Protein AF-A0A9P8G2K9-F1 (afdb_monomer)

Structure (mmCIF, N/CA/C/O backbone):
data_AF-A0A9P8G2K9-F1
#
_entry.id   AF-A0A9P8G2K9-F1
#
loop_
_atom_site.group_PDB
_atom_site.id
_atom_site.type_symbol
_atom_site.label_atom_id
_atom_site.label_alt_id
_atom_site.label_comp_id
_atom_site.label_asym_id
_atom_site.label_entity_id
_atom_site.label_seq_id
_atom_site.pdbx_PDB_ins_code
_atom_site.Cartn_x
_atom_site.Cartn_y
_atom_site.Cartn_z
_atom_site.occupancy
_atom_site.B_iso_or_equiv
_atom_site.auth_seq_id
_atom_site.auth_comp_id
_atom_site.auth_asym_id
_atom_site.auth_atom_id
_atom_site.pdbx_PDB_model_num
ATOM 1 N N . THR A 1 1 ? -5.052 31.166 -7.666 1.00 54.00 1 THR A N 1
ATOM 2 C CA . THR A 1 1 ? -4.566 29.879 -8.198 1.00 54.00 1 THR A CA 1
ATOM 3 C C . THR A 1 1 ? -5.318 29.609 -9.480 1.00 54.00 1 THR A C 1
ATOM 5 O O . THR A 1 1 ? -6.536 29.674 -9.463 1.00 54.00 1 THR A O 1
ATOM 8 N N . ASP A 1 2 ? -4.607 29.380 -10.581 1.00 73.50 2 ASP A N 1
ATOM 9 C CA . ASP A 1 2 ? -5.166 29.257 -11.944 1.00 73.50 2 ASP A CA 1
ATOM 10 C C . ASP A 1 2 ? -5.791 27.875 -12.238 1.00 73.50 2 ASP A C 1
ATOM 12 O O . ASP A 1 2 ? -6.049 27.515 -13.383 1.00 73.50 2 ASP A O 1
ATOM 16 N N . TYR A 1 3 ? -6.011 27.064 -11.198 1.00 76.06 3 TYR A N 1
ATOM 17 C CA . TYR A 1 3 ? -6.558 25.719 -11.336 1.00 76.06 3 TYR A CA 1
ATOM 18 C C . TYR A 1 3 ? -8.092 25.754 -11.216 1.00 76.06 3 TYR A C 1
ATOM 20 O O . TYR A 1 3 ? -8.601 26.351 -10.260 1.00 76.06 3 TYR A O 1
ATOM 28 N N . PRO A 1 4 ? -8.851 25.144 -12.146 1.00 89.31 4 PRO A N 1
ATOM 29 C CA . PRO A 1 4 ? -10.307 25.241 -12.150 1.00 89.31 4 PRO A CA 1
ATOM 30 C C . PRO A 1 4 ? -10.936 24.668 -10.877 1.00 89.31 4 PRO A C 1
ATOM 32 O O . PRO A 1 4 ? -10.780 23.488 -10.567 1.00 89.31 4 PRO A O 1
ATOM 35 N N . LYS A 1 5 ? -11.721 25.490 -10.173 1.00 84.88 5 LYS A N 1
ATOM 36 C CA . LYS A 1 5 ? -12.394 25.088 -8.928 1.00 84.88 5 LYS A CA 1
ATOM 37 C C . LYS A 1 5 ? -13.322 23.882 -9.110 1.00 84.88 5 LYS A C 1
ATOM 39 O O . LYS A 1 5 ? -13.353 23.008 -8.259 1.00 84.88 5 LYS A O 1
ATOM 44 N N . SER A 1 6 ? -13.995 23.783 -10.254 1.00 86.00 6 SER A N 1
ATOM 45 C CA . SER A 1 6 ? -14.845 22.634 -10.584 1.00 86.00 6 SER A CA 1
ATOM 46 C C . SER A 1 6 ? -14.081 21.306 -10.648 1.00 86.00 6 SER A C 1
ATOM 48 O O . SER A 1 6 ? -14.658 20.262 -10.353 1.00 86.00 6 SER A O 1
ATOM 50 N N . LEU A 1 7 ? -12.794 21.328 -11.015 1.00 81.94 7 LEU A N 1
ATOM 51 C CA . LEU A 1 7 ? -11.947 20.135 -11.008 1.00 81.94 7 LEU A CA 1
ATOM 52 C C . LEU A 1 7 ? -11.499 19.780 -9.588 1.00 81.94 7 LEU A C 1
ATOM 54 O O . LEU A 1 7 ? -11.482 18.597 -9.254 1.00 81.94 7 LEU A O 1
ATOM 58 N N . CYS A 1 8 ? -11.209 20.772 -8.740 1.00 79.62 8 CYS A N 1
ATOM 59 C CA . CYS A 1 8 ? -10.999 20.542 -7.306 1.00 79.62 8 CYS A CA 1
ATOM 60 C C . CYS A 1 8 ? -12.231 19.877 -6.679 1.00 79.62 8 CYS A C 1
ATOM 62 O O . CYS A 1 8 ? -12.117 18.790 -6.127 1.00 79.62 8 CYS A O 1
ATOM 64 N N . ASP A 1 9 ? -13.417 20.460 -6.873 1.00 83.00 9 ASP A N 1
ATOM 65 C CA . ASP A 1 9 ? -14.667 19.958 -6.291 1.00 83.00 9 ASP A CA 1
ATOM 66 C C . ASP A 1 9 ? -14.991 18.522 -6.759 1.00 83.00 9 ASP A C 1
ATOM 68 O O . ASP A 1 9 ? -15.510 17.700 -6.002 1.00 83.00 9 ASP A O 1
ATOM 72 N N . ALA A 1 10 ? -14.678 18.193 -8.019 1.00 81.50 10 ALA A N 1
ATOM 73 C CA . ALA A 1 10 ? -14.832 16.839 -8.545 1.00 81.50 10 ALA A CA 1
ATOM 74 C C . ALA A 1 10 ? -13.819 15.857 -7.935 1.00 81.50 10 ALA A C 1
ATOM 76 O O . ALA A 1 10 ? -14.181 14.720 -7.633 1.00 81.50 10 ALA A O 1
ATOM 77 N N . THR A 1 11 ? -12.574 16.295 -7.737 1.00 78.31 11 THR A N 1
ATOM 78 C CA . THR A 1 11 ? -11.518 15.491 -7.107 1.00 78.31 11 THR A CA 1
ATOM 79 C C . THR A 1 11 ? -11.893 15.193 -5.658 1.00 78.31 11 THR A C 1
ATOM 81 O O . THR A 1 11 ? -11.952 14.032 -5.276 1.00 78.31 11 THR A O 1
ATOM 84 N N . ASP A 1 12 ? -12.305 16.199 -4.889 1.00 75.00 12 ASP A N 1
ATOM 85 C CA . ASP A 1 12 ? -12.729 16.049 -3.488 1.00 75.00 12 ASP A CA 1
ATOM 86 C C . ASP A 1 12 ? -13.900 15.078 -3.313 1.00 75.00 12 ASP A C 1
ATOM 88 O O . ASP A 1 12 ? -14.032 14.407 -2.288 1.00 75.00 12 ASP A O 1
ATOM 92 N N . LYS A 1 13 ? -14.753 14.974 -4.334 1.00 78.50 13 LYS A N 1
ATOM 93 C CA . LYS A 1 13 ? -15.916 14.092 -4.313 1.00 78.50 13 LYS A CA 1
ATOM 94 C C . LYS A 1 13 ? -15.598 12.639 -4.670 1.00 78.50 13 LYS A C 1
ATOM 96 O O . LYS A 1 13 ? -16.270 11.744 -4.158 1.00 78.50 13 LYS A O 1
ATOM 101 N N . TRP A 1 14 ? -14.658 12.399 -5.584 1.00 75.75 14 TRP A N 1
ATOM 102 C CA . TRP A 1 14 ? -14.494 11.088 -6.226 1.00 75.75 14 TRP A CA 1
ATOM 103 C C . TRP A 1 14 ? -13.112 10.465 -6.062 1.00 75.75 14 TRP A C 1
ATOM 105 O O . TRP A 1 14 ? -13.004 9.240 -6.113 1.00 75.75 14 TRP A O 1
ATOM 115 N N . ASP A 1 15 ? -12.068 11.271 -5.886 1.00 72.38 15 ASP A N 1
ATOM 116 C CA . ASP A 1 15 ? -10.712 10.770 -5.704 1.00 72.38 15 ASP A CA 1
ATOM 117 C C . ASP A 1 15 ? -10.543 10.221 -4.281 1.00 72.38 15 ASP A C 1
ATOM 119 O O . ASP A 1 15 ? -10.730 10.967 -3.321 1.00 72.38 15 ASP A O 1
ATOM 123 N N . PRO A 1 16 ? -10.164 8.944 -4.102 1.00 65.62 16 PRO A N 1
ATOM 124 C CA . PRO A 1 16 ? -9.968 8.366 -2.781 1.00 65.62 16 PRO A CA 1
ATOM 125 C C . PRO A 1 16 ? -8.935 9.108 -1.933 1.00 65.62 16 PRO A C 1
ATOM 127 O O . PRO A 1 16 ? -9.087 9.110 -0.716 1.00 65.62 16 PRO A O 1
ATOM 130 N N . MET A 1 17 ? -7.905 9.728 -2.527 1.00 68.94 17 MET A N 1
ATOM 131 C CA . MET A 1 17 ? -6.929 10.495 -1.748 1.00 68.94 17 MET A CA 1
ATOM 132 C C . MET A 1 17 ? -7.592 11.743 -1.166 1.00 68.94 17 MET A C 1
ATOM 134 O O . MET A 1 17 ? -7.590 11.902 0.055 1.00 68.94 17 MET A O 1
ATOM 138 N N . SER A 1 18 ? -8.252 12.560 -1.989 1.00 69.44 18 SER A N 1
ATOM 139 C CA . SER A 1 18 ? -8.947 13.743 -1.471 1.00 69.44 18 SER A CA 1
ATOM 140 C C . SER A 1 18 ? -10.131 13.389 -0.552 1.00 69.44 18 SER A C 1
ATOM 142 O O . SER A 1 18 ? -10.308 13.977 0.512 1.00 69.44 18 SER A O 1
ATOM 144 N N . PHE A 1 19 ?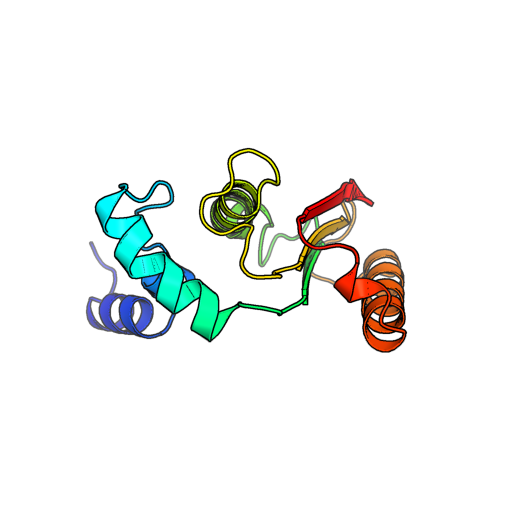 -10.885 12.344 -0.891 1.00 66.44 19 PHE A N 1
ATOM 145 C CA . PHE A 1 19 ? -12.060 11.898 -0.145 1.00 66.44 19 PHE A CA 1
ATOM 146 C C . PHE A 1 19 ? -11.732 11.231 1.205 1.00 66.44 19 PHE A C 1
ATOM 148 O O . PHE A 1 19 ? -12.433 11.465 2.191 1.00 66.44 19 PHE A O 1
ATOM 155 N N . LEU A 1 20 ? -10.695 10.383 1.278 1.00 62.69 20 LEU A N 1
ATOM 156 C CA . LEU A 1 20 ? -10.321 9.666 2.511 1.00 62.69 20 LEU A CA 1
ATOM 157 C C . LEU A 1 20 ? -9.321 10.436 3.373 1.00 62.69 20 LEU A C 1
ATOM 159 O O . LEU A 1 20 ? -9.268 10.223 4.583 1.00 62.69 20 LEU A O 1
ATOM 163 N N . VAL A 1 21 ? -8.485 11.270 2.761 1.00 64.88 21 VAL A N 1
ATOM 164 C CA . VAL A 1 21 ? -7.328 11.879 3.428 1.00 64.88 21 VAL A CA 1
ATOM 165 C C . VAL A 1 21 ? -7.329 13.395 3.268 1.00 64.88 21 VAL A C 1
ATOM 167 O O . VAL A 1 21 ? -6.998 14.101 4.222 1.00 64.88 21 VAL A O 1
ATOM 170 N N . GLY A 1 22 ? -7.725 13.908 2.102 1.00 65.00 22 GLY A N 1
ATOM 171 C CA . GLY A 1 22 ? -7.625 15.328 1.781 1.00 65.00 22 GLY A CA 1
ATOM 172 C C . GLY A 1 22 ? -6.180 15.813 1.906 1.00 65.00 22 GLY A C 1
ATOM 173 O O . GLY A 1 22 ? -5.217 15.106 1.618 1.00 65.00 22 GLY A O 1
ATOM 174 N N . ASP A 1 23 ? -6.016 17.005 2.455 1.00 59.12 23 ASP A N 1
ATOM 175 C CA . ASP A 1 23 ? -4.747 17.607 2.864 1.00 59.12 23 ASP A CA 1
ATOM 176 C C . ASP A 1 23 ? -4.165 17.018 4.174 1.00 59.12 23 ASP A C 1
ATOM 178 O O . ASP A 1 23 ? -3.134 17.474 4.673 1.00 59.12 23 ASP A O 1
ATOM 182 N N . LYS A 1 24 ? -4.792 15.984 4.750 1.00 60.31 24 LYS A N 1
ATOM 183 C CA . LYS A 1 24 ? -4.557 15.530 6.129 1.00 60.31 24 LYS A CA 1
ATOM 184 C C . LYS A 1 24 ? -4.048 14.097 6.184 1.00 60.31 24 LYS A C 1
ATOM 186 O O . LYS A 1 24 ? -4.657 13.215 6.787 1.00 60.31 24 LYS A O 1
ATOM 191 N N . LEU A 1 25 ? -2.827 13.900 5.687 1.00 70.56 25 LEU A N 1
ATOM 192 C CA . LEU A 1 25 ? -2.019 12.687 5.918 1.00 70.56 25 LEU A CA 1
ATOM 193 C C . LEU A 1 25 ? -1.730 12.421 7.414 1.00 70.56 25 LEU A C 1
ATOM 195 O O . LEU A 1 25 ? -1.060 11.455 7.760 1.00 70.56 25 LEU A O 1
ATOM 199 N N . GLN A 1 26 ? -2.217 13.264 8.324 1.00 78.38 26 GLN A N 1
ATOM 200 C CA . GLN A 1 26 ? -2.199 13.052 9.767 1.00 78.38 26 GLN A CA 1
ATOM 201 C C . GLN A 1 26 ? -3.556 13.473 10.355 1.00 78.38 26 GLN A C 1
ATOM 203 O O . GLN A 1 26 ? -3.691 14.593 10.850 1.00 78.38 26 GLN A O 1
ATOM 208 N N . PRO A 1 27 ? -4.596 12.622 10.263 1.00 84.19 27 PRO A N 1
ATOM 209 C CA . PRO A 1 27 ? -5.918 12.963 10.777 1.00 84.19 27 PRO A CA 1
ATOM 210 C C . PRO A 1 27 ? -5.889 13.105 12.305 1.00 84.19 27 PRO A C 1
ATOM 212 O O . PRO A 1 27 ? -5.236 12.319 12.996 1.00 84.19 27 PRO A O 1
ATOM 215 N N . THR A 1 28 ? -6.634 14.074 12.844 1.00 88.25 28 THR A N 1
ATOM 216 C CA . THR A 1 28 ? -6.851 14.192 14.297 1.00 88.25 28 THR A CA 1
ATOM 217 C C . THR A 1 28 ? -7.694 13.026 14.816 1.00 88.25 28 THR A C 1
ATOM 219 O O . THR A 1 28 ? -8.363 12.342 14.040 1.00 88.25 28 THR A O 1
ATOM 222 N N . ASP A 1 29 ? -7.726 12.797 16.129 1.00 89.31 29 ASP A N 1
ATOM 223 C CA . ASP A 1 29 ? -8.488 11.672 16.692 1.00 89.31 29 ASP A CA 1
ATOM 224 C C . ASP A 1 29 ? -9.992 11.743 16.393 1.00 89.31 29 ASP A C 1
ATOM 226 O O . ASP A 1 29 ? -10.624 10.713 16.161 1.00 89.31 29 ASP A O 1
ATOM 230 N N . GLU A 1 30 ? -10.564 12.945 16.301 1.00 88.00 30 GLU A N 1
ATOM 231 C CA . GLU A 1 30 ? -11.966 13.118 15.907 1.00 88.00 30 GLU A CA 1
ATOM 232 C C . GLU A 1 30 ? -12.196 12.754 14.432 1.00 88.00 30 GLU A C 1
ATOM 234 O O . GLU A 1 30 ? -13.170 12.089 14.075 1.00 88.00 30 GLU A O 1
ATOM 239 N N . GLN A 1 31 ? -11.246 13.103 13.563 1.00 87.31 31 GLN A N 1
ATOM 240 C CA . GLN A 1 31 ? -11.304 12.718 12.156 1.00 87.31 31 GLN A CA 1
ATOM 241 C C . GLN A 1 31 ? -11.118 11.213 11.979 1.00 87.31 31 GLN A C 1
ATOM 243 O O . GLN A 1 31 ? -11.837 10.604 11.190 1.00 87.31 31 GLN A O 1
ATOM 248 N N . LYS A 1 32 ? -10.227 10.584 12.758 1.00 91.06 32 LYS A N 1
ATOM 249 C CA . LYS A 1 32 ? -10.055 9.125 12.761 1.00 91.06 32 LYS A CA 1
ATOM 250 C C . LYS A 1 32 ? -11.371 8.411 13.073 1.00 91.06 32 LYS A C 1
ATOM 252 O O . LYS A 1 32 ? -11.694 7.442 12.392 1.00 91.06 32 LYS A O 1
ATOM 257 N N . LYS A 1 33 ? -12.172 8.895 14.034 1.00 90.38 33 LYS A N 1
ATOM 258 C CA . LYS A 1 33 ? -13.496 8.309 14.340 1.00 90.38 33 LYS A CA 1
ATOM 259 C C . LYS A 1 33 ? -14.439 8.321 13.136 1.00 90.38 33 LYS A C 1
ATOM 261 O O . LYS A 1 33 ? -15.171 7.357 12.942 1.00 90.38 33 LYS A O 1
ATOM 266 N N . THR A 1 34 ? -14.388 9.374 12.323 1.00 88.50 34 THR A N 1
ATOM 267 C CA . THR A 1 34 ? -15.219 9.504 11.113 1.00 88.50 34 THR A CA 1
ATOM 268 C C . THR A 1 34 ? -14.671 8.671 9.950 1.00 88.50 34 THR A C 1
ATOM 270 O O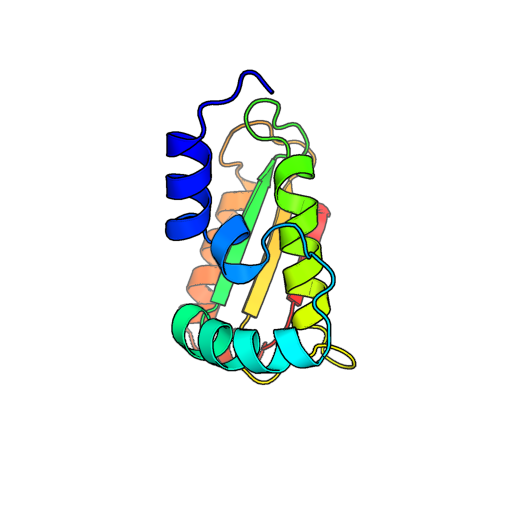 . THR A 1 34 ? -15.435 8.065 9.203 1.00 88.50 34 THR A O 1
ATOM 273 N N . LEU A 1 35 ? -13.345 8.591 9.812 1.00 89.12 35 LEU A N 1
ATOM 274 C CA . LEU A 1 35 ? -12.684 7.858 8.732 1.00 89.12 35 LEU A CA 1
ATOM 275 C C . LEU A 1 35 ? -12.702 6.341 8.937 1.00 89.12 35 LEU A C 1
ATOM 277 O O . LEU A 1 35 ? -12.826 5.605 7.963 1.00 89.12 35 LEU A O 1
ATOM 281 N N . ARG A 1 36 ? -12.610 5.839 10.177 1.00 93.31 36 ARG A N 1
ATOM 282 C CA . ARG A 1 36 ? -12.554 4.387 10.440 1.00 93.31 36 ARG A CA 1
ATOM 283 C C . ARG A 1 36 ? -13.730 3.607 9.833 1.00 93.31 36 ARG A C 1
ATOM 285 O O . ARG A 1 36 ? -13.444 2.603 9.180 1.00 93.31 36 ARG A O 1
ATOM 292 N N . PRO A 1 37 ? -15.008 4.012 10.001 1.00 93.44 37 PRO A N 1
ATOM 293 C CA . PRO A 1 37 ? -16.138 3.330 9.369 1.00 93.44 37 PRO A CA 1
ATOM 294 C C . PRO A 1 37 ? -16.045 3.316 7.844 1.00 93.44 37 PRO A C 1
ATOM 296 O O . PRO A 1 37 ? -16.318 2.293 7.225 1.00 93.44 37 PRO A O 1
ATOM 299 N N . LEU A 1 38 ? -15.602 4.425 7.251 1.00 90.12 38 LEU A N 1
ATOM 300 C CA . LEU A 1 38 ? -15.466 4.561 5.807 1.00 90.12 38 LEU A CA 1
ATOM 301 C C . LEU A 1 38 ? -14.355 3.661 5.257 1.00 90.12 38 LEU A C 1
ATOM 303 O O . LEU A 1 38 ? -14.564 2.953 4.276 1.00 90.12 38 LEU A O 1
ATOM 307 N N . ILE A 1 39 ? -13.198 3.620 5.922 1.00 93.00 39 ILE A N 1
ATOM 308 C CA . ILE A 1 39 ? -12.107 2.695 5.584 1.00 93.00 39 ILE A CA 1
ATOM 309 C C . ILE A 1 39 ? -12.604 1.250 5.703 1.00 93.00 39 ILE A C 1
ATOM 311 O O . ILE A 1 39 ? -12.351 0.446 4.808 1.00 93.00 39 ILE A O 1
ATOM 315 N N . LYS A 1 40 ? -13.393 0.930 6.734 1.00 94.25 40 LYS A N 1
ATOM 316 C CA . LYS A 1 40 ? -13.928 -0.424 6.925 1.00 94.25 40 LYS A CA 1
ATOM 317 C C . LYS A 1 40 ? -14.878 -0.810 5.802 1.00 94.25 40 LYS A C 1
ATOM 319 O O . LYS A 1 40 ? -14.791 -1.917 5.285 1.00 94.25 40 LYS A O 1
ATOM 324 N N . GLU A 1 41 ? -15.762 0.100 5.413 1.00 93.62 41 GLU A N 1
ATOM 325 C CA . GLU A 1 41 ? -16.715 -0.115 4.326 1.00 93.62 41 GLU A CA 1
ATOM 326 C C . GLU A 1 41 ? -16.012 -0.252 2.968 1.00 93.62 41 GLU A C 1
ATOM 328 O O . GLU A 1 41 ? -16.355 -1.124 2.169 1.00 93.62 41 GLU A O 1
ATOM 333 N N . LYS A 1 42 ? -15.028 0.611 2.688 1.00 90.25 42 LYS A N 1
ATOM 334 C CA . LYS A 1 42 ? -14.409 0.702 1.359 1.00 90.25 42 LYS A CA 1
ATOM 335 C C . LYS A 1 42 ? -13.221 -0.227 1.171 1.00 90.25 42 LYS A C 1
ATOM 337 O O . LYS A 1 42 ? -13.022 -0.696 0.055 1.00 90.25 42 LYS A O 1
ATOM 342 N N . LEU A 1 43 ? -12.440 -0.489 2.214 1.00 93.12 43 LEU A N 1
ATOM 343 C CA . LEU A 1 43 ? -11.183 -1.242 2.149 1.00 93.12 43 LEU A CA 1
ATOM 344 C C . LEU A 1 43 ? -11.157 -2.474 3.056 1.00 93.12 43 LEU A C 1
ATOM 346 O O . LEU A 1 43 ? -10.326 -3.347 2.823 1.00 93.12 43 LEU A O 1
ATOM 350 N N . GLY A 1 44 ? -12.048 -2.580 4.044 1.00 94.38 44 GLY A N 1
ATOM 351 C CA . GLY A 1 44 ? -12.068 -3.696 4.992 1.00 94.38 44 GLY A CA 1
ATOM 352 C C . GLY A 1 44 ? -12.059 -5.066 4.305 1.00 94.38 44 GLY A C 1
ATOM 353 O O . GLY A 1 44 ? -12.777 -5.297 3.330 1.00 94.38 44 GLY A O 1
ATOM 354 N N . GLY A 1 45 ? -11.203 -5.964 4.798 1.00 92.69 45 GLY A N 1
ATOM 355 C CA . GLY A 1 45 ? -11.005 -7.310 4.252 1.00 92.69 45 GLY A CA 1
ATOM 356 C C . GLY A 1 45 ? -10.349 -7.374 2.867 1.00 92.69 45 GLY A C 1
ATOM 357 O O . GLY A 1 45 ? -10.202 -8.467 2.325 1.00 92.69 45 GLY A O 1
ATOM 358 N N . LYS A 1 46 ? -9.982 -6.241 2.250 1.00 93.94 46 LYS A N 1
ATOM 359 C CA . LYS A 1 46 ? -9.333 -6.244 0.934 1.00 93.94 46 LYS A CA 1
ATOM 360 C C . LYS A 1 46 ? -7.846 -6.494 1.065 1.00 93.94 46 LYS A C 1
ATOM 362 O O . LYS A 1 46 ? -7.178 -5.956 1.947 1.00 93.94 46 LYS A O 1
ATOM 367 N N . HIS A 1 47 ? -7.329 -7.265 0.121 1.00 94.94 47 HIS A N 1
ATOM 368 C CA . HIS A 1 47 ? -5.903 -7.433 -0.062 1.00 94.94 47 HIS A CA 1
ATOM 369 C C . HIS A 1 47 ? -5.493 -6.648 -1.307 1.00 94.94 47 HIS A C 1
ATOM 371 O O . HIS A 1 47 ? -6.056 -6.824 -2.3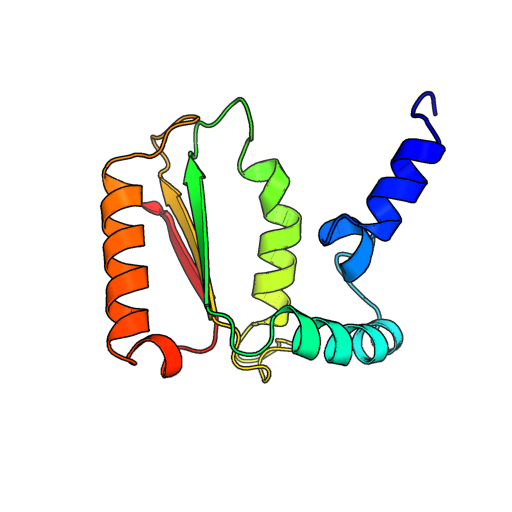87 1.00 94.94 47 HIS A O 1
ATOM 377 N N . ILE A 1 48 ? -4.535 -5.745 -1.134 1.00 95.44 48 ILE A N 1
ATOM 378 C CA . ILE A 1 48 ? -4.151 -4.724 -2.101 1.00 95.44 48 ILE A CA 1
ATOM 379 C C . ILE A 1 48 ? -2.673 -4.916 -2.422 1.00 95.44 48 ILE A C 1
ATOM 381 O O . ILE A 1 48 ? -1.844 -4.939 -1.516 1.00 95.44 48 ILE A O 1
ATOM 385 N N . LEU A 1 49 ? -2.352 -5.029 -3.709 1.00 96.62 49 LEU A N 1
ATOM 386 C CA . LEU A 1 49 ? -0.983 -5.053 -4.213 1.00 96.62 49 LEU A CA 1
ATOM 387 C C . LEU A 1 49 ? -0.742 -3.812 -5.078 1.00 96.62 49 LEU A C 1
ATOM 389 O O . LEU A 1 49 ? -1.427 -3.610 -6.081 1.00 96.62 49 LEU A O 1
ATOM 393 N N . CYS A 1 50 ? 0.256 -3.017 -4.709 1.00 96.62 50 CYS A N 1
ATOM 394 C CA . CYS A 1 50 ? 0.775 -1.899 -5.485 1.00 96.62 50 CYS A CA 1
ATOM 395 C C . CYS A 1 50 ? 2.133 -2.287 -6.079 1.00 96.62 50 CYS A C 1
ATOM 397 O O . CYS A 1 50 ? 3.038 -2.702 -5.357 1.00 96.62 50 CYS A O 1
ATOM 399 N N . LEU A 1 51 ? 2.267 -2.151 -7.399 1.00 97.38 51 LEU A N 1
ATOM 400 C CA . LEU A 1 51 ? 3.495 -2.421 -8.148 1.00 97.38 51 LEU A CA 1
ATOM 401 C C . LEU A 1 51 ? 3.919 -1.134 -8.851 1.00 97.38 51 LEU A C 1
ATOM 403 O O . LEU A 1 51 ? 3.126 -0.574 -9.605 1.00 97.38 51 LEU A O 1
ATOM 407 N N . SER A 1 52 ? 5.144 -0.671 -8.606 1.00 96.94 52 SER A N 1
ATOM 408 C CA . SER A 1 52 ? 5.642 0.601 -9.150 1.00 96.94 52 SER A CA 1
ATOM 409 C C . SER A 1 52 ? 7.047 0.479 -9.735 1.00 96.94 52 SER A C 1
ATOM 411 O O . SER A 1 52 ? 7.886 -0.251 -9.205 1.00 96.94 52 SER A O 1
ATOM 413 N N . GLY A 1 53 ? 7.326 1.213 -10.814 1.00 97.50 53 GLY A N 1
ATOM 414 C CA . GLY A 1 53 ? 8.671 1.329 -11.376 1.00 97.50 53 GLY A CA 1
ATOM 415 C C . GLY A 1 53 ? 9.479 2.414 -10.666 1.00 97.50 53 GLY A C 1
ATOM 416 O O . GLY A 1 53 ? 9.049 3.562 -10.563 1.00 97.50 53 GLY A O 1
ATOM 417 N N . GLY A 1 54 ? 10.671 2.079 -10.176 1.00 95.69 54 GLY A N 1
ATOM 418 C CA . GLY A 1 54 ? 11.555 3.021 -9.484 1.00 95.69 54 GLY A CA 1
ATOM 419 C C . GLY A 1 54 ? 12.157 4.093 -10.398 1.00 95.69 54 GLY A C 1
ATOM 420 O O . GLY A 1 54 ? 12.559 5.152 -9.919 1.00 95.69 54 GLY A O 1
ATOM 421 N N . LYS A 1 55 ? 12.195 3.844 -11.712 1.00 97.00 55 LYS A N 1
ATOM 422 C CA . LYS A 1 55 ? 12.622 4.792 -12.753 1.00 97.00 55 LYS A CA 1
ATOM 423 C C . LYS A 1 55 ? 11.451 5.324 -13.578 1.00 97.00 55 LYS A C 1
ATOM 425 O O . LYS A 1 55 ? 11.691 5.929 -14.627 1.00 97.00 55 LYS A O 1
ATOM 430 N N . ASP A 1 56 ? 10.211 5.097 -13.145 1.00 97.00 56 ASP A N 1
ATOM 431 C CA . ASP A 1 56 ? 9.033 5.633 -13.820 1.00 97.00 56 ASP A CA 1
ATOM 432 C C . ASP A 1 56 ? 9.086 7.169 -13.823 1.00 97.00 56 ASP A C 1
ATOM 434 O O . ASP A 1 56 ? 9.183 7.817 -12.779 1.00 97.00 56 ASP A O 1
ATOM 438 N N . LYS A 1 57 ? 9.068 7.751 -15.025 1.00 95.12 57 LYS A N 1
ATOM 439 C CA . LYS A 1 57 ? 9.064 9.204 -15.237 1.00 95.12 57 LYS A CA 1
ATOM 440 C C . LYS A 1 57 ? 7.679 9.751 -15.574 1.00 95.12 57 LYS A C 1
ATOM 442 O O . LYS A 1 57 ? 7.502 10.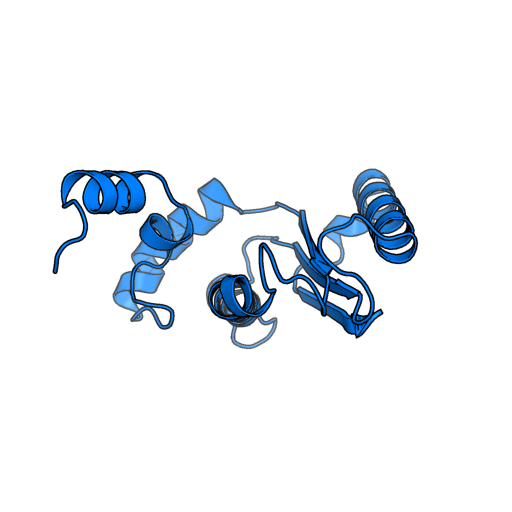963 -15.525 1.00 95.12 57 LYS A O 1
ATOM 447 N N . LEU A 1 58 ? 6.735 8.890 -15.956 1.00 94.19 58 LEU A N 1
ATOM 448 C CA . LEU A 1 58 ? 5.366 9.278 -16.294 1.00 94.19 58 LEU A CA 1
ATOM 449 C C . LEU A 1 58 ? 4.499 9.332 -15.041 1.00 94.19 58 LEU A C 1
ATOM 451 O O . LEU A 1 58 ? 3.741 10.281 -14.863 1.00 94.19 58 LEU A O 1
ATOM 455 N N . VAL A 1 59 ? 4.658 8.350 -14.154 1.00 92.38 59 VAL A N 1
ATOM 456 C CA . VAL A 1 59 ? 3.999 8.311 -12.847 1.00 92.38 59 VAL A CA 1
ATOM 457 C C . VAL A 1 59 ? 5.037 7.937 -11.784 1.00 92.38 59 VAL A C 1
ATOM 459 O O . VAL A 1 59 ? 5.117 6.783 -11.364 1.00 92.38 59 VAL A O 1
ATOM 462 N N . PRO A 1 60 ? 5.878 8.892 -11.346 1.00 93.69 60 PRO A N 1
ATOM 463 C CA . PRO A 1 60 ? 6.910 8.611 -10.356 1.00 93.69 60 PRO A CA 1
ATOM 464 C C . PRO A 1 60 ? 6.315 8.053 -9.061 1.00 93.69 60 PRO A C 1
ATOM 466 O O . PRO A 1 60 ? 5.358 8.608 -8.521 1.00 93.69 60 PRO A O 1
ATOM 469 N N . TYR A 1 61 ? 6.932 7.012 -8.494 1.00 93.31 61 TYR A N 1
ATOM 470 C CA . TYR A 1 61 ? 6.501 6.431 -7.212 1.00 93.31 61 TYR A CA 1
ATOM 471 C C . TYR A 1 61 ? 6.438 7.467 -6.071 1.00 93.31 61 TYR A C 1
ATOM 473 O O . TYR A 1 61 ? 5.642 7.352 -5.140 1.00 93.31 61 TYR A O 1
ATOM 481 N N . THR A 1 62 ? 7.241 8.529 -6.146 1.00 92.38 62 THR A N 1
ATOM 482 C CA . THR A 1 62 ? 7.195 9.641 -5.187 1.00 92.38 62 THR A CA 1
ATOM 483 C C . THR A 1 62 ? 5.833 10.335 -5.132 1.00 92.38 62 THR A C 1
ATOM 485 O O . THR A 1 62 ? 5.498 10.888 -4.089 1.00 92.38 62 THR A O 1
ATOM 488 N N . CYS A 1 63 ? 5.031 10.280 -6.199 1.00 89.75 63 CYS A N 1
ATOM 489 C CA . CYS A 1 63 ? 3.674 10.821 -6.220 1.00 89.75 63 CYS A CA 1
ATOM 490 C C . CYS A 1 63 ? 2.698 9.979 -5.382 1.00 89.75 63 CYS A C 1
ATOM 492 O O . CYS A 1 63 ? 1.831 10.539 -4.719 1.00 89.75 63 CYS A O 1
ATOM 494 N N . SER A 1 64 ? 2.845 8.650 -5.365 1.00 89.31 64 SER A N 1
ATOM 495 C CA . SER A 1 64 ? 1.999 7.743 -4.572 1.00 89.31 64 SER A CA 1
ATOM 496 C C . SER A 1 64 ? 2.510 7.534 -3.144 1.00 89.31 64 SER A C 1
ATOM 498 O O . SER A 1 64 ? 1.728 7.211 -2.247 1.00 89.31 64 SER A O 1
ATOM 500 N N . ALA A 1 65 ? 3.811 7.736 -2.912 1.00 91.38 65 ALA A N 1
ATOM 501 C CA . ALA A 1 65 ? 4.467 7.470 -1.635 1.00 91.38 65 ALA A CA 1
ATOM 502 C C . ALA A 1 65 ? 3.796 8.131 -0.411 1.00 91.38 65 ALA A C 1
ATOM 504 O O . ALA A 1 65 ? 3.668 7.443 0.600 1.00 91.38 65 ALA A O 1
ATOM 505 N N . PRO A 1 66 ? 3.323 9.397 -0.442 1.00 89.81 66 PRO A N 1
ATOM 506 C CA . PRO A 1 66 ? 2.670 10.003 0.720 1.00 89.81 66 PRO A CA 1
ATOM 507 C C . PRO A 1 66 ? 1.425 9.227 1.168 1.00 89.81 66 PRO A C 1
ATOM 509 O O . PRO A 1 66 ? 1.299 8.881 2.343 1.00 89.81 66 PRO A O 1
ATOM 512 N N . PHE A 1 67 ? 0.547 8.883 0.225 1.00 88.56 67 PHE A N 1
ATOM 513 C CA . PHE A 1 67 ? -0.676 8.135 0.508 1.00 88.56 67 PHE A CA 1
ATOM 514 C C . PHE A 1 67 ? -0.384 6.690 0.931 1.00 88.56 67 PHE A C 1
ATOM 516 O O . PHE A 1 67 ? -0.956 6.197 1.903 1.00 88.56 67 PHE A O 1
ATOM 523 N N . LEU A 1 68 ? 0.557 6.021 0.259 1.00 91.81 68 LEU A N 1
ATOM 524 C CA . LEU A 1 68 ? 0.960 4.662 0.628 1.00 91.81 68 LEU A CA 1
ATOM 525 C C . LEU A 1 68 ? 1.596 4.626 2.021 1.00 91.81 68 LEU A C 1
ATOM 527 O O . LEU A 1 68 ? 1.310 3.720 2.797 1.00 91.81 68 LEU A O 1
ATOM 531 N N . ASN A 1 69 ? 2.396 5.628 2.388 1.00 91.88 69 ASN A N 1
ATOM 532 C CA . ASN A 1 69 ? 2.957 5.743 3.734 1.00 91.88 69 ASN A CA 1
ATOM 533 C C . ASN A 1 69 ? 1.874 5.991 4.790 1.00 91.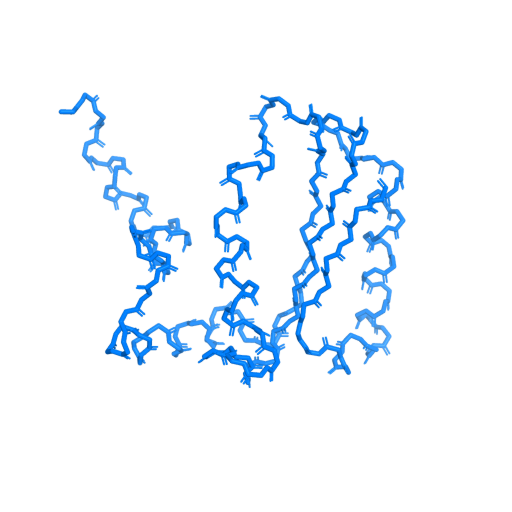88 69 ASN A C 1
ATOM 535 O O . ASN A 1 69 ? 1.943 5.416 5.877 1.00 91.88 69 ASN A O 1
ATOM 539 N N . TRP A 1 70 ? 0.854 6.793 4.477 1.00 91.81 70 TRP A N 1
ATOM 540 C CA . TRP A 1 70 ? -0.305 6.968 5.353 1.00 91.81 70 TRP A CA 1
ATOM 541 C C . TRP A 1 70 ? -1.065 5.656 5.572 1.00 91.81 70 TRP A C 1
ATOM 543 O O . TRP A 1 70 ? -1.306 5.283 6.722 1.00 91.81 70 TRP A O 1
ATOM 553 N N . LEU A 1 71 ? -1.359 4.912 4.497 1.00 92.62 71 LEU A N 1
ATOM 554 C CA . LEU A 1 71 ? -1.977 3.587 4.597 1.00 92.62 71 LEU A CA 1
ATOM 555 C C . LEU A 1 71 ? -1.118 2.644 5.439 1.00 92.62 71 LEU A C 1
ATOM 557 O O . LEU A 1 71 ? -1.626 2.002 6.354 1.00 92.62 71 LEU A O 1
ATOM 561 N N . LYS A 1 7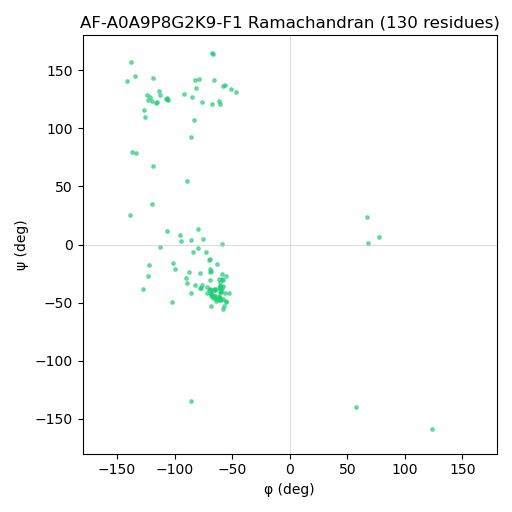2 ? 0.193 2.598 5.179 1.00 94.06 72 LYS A N 1
ATOM 562 C CA . LYS A 1 72 ? 1.115 1.740 5.929 1.00 94.06 72 LYS A CA 1
ATOM 563 C C . LYS A 1 72 ? 1.152 2.074 7.413 1.00 94.06 72 LYS A C 1
ATOM 565 O O . LYS A 1 72 ? 1.162 1.162 8.228 1.00 94.06 72 LYS A O 1
ATOM 570 N N . THR A 1 73 ? 1.135 3.360 7.750 1.00 93.06 73 THR A N 1
ATOM 571 C CA . THR A 1 73 ? 1.136 3.830 9.140 1.00 93.06 73 THR A CA 1
ATOM 572 C C . THR A 1 73 ? -0.175 3.474 9.836 1.00 93.06 73 THR A C 1
ATOM 574 O O . THR A 1 73 ? -0.169 2.995 10.964 1.00 93.06 73 THR A O 1
ATOM 577 N N . GLY A 1 74 ? -1.315 3.655 9.166 1.00 92.81 74 GLY A N 1
ATOM 578 C CA . GLY A 1 74 ? -2.620 3.290 9.717 1.00 92.81 74 GLY A CA 1
ATOM 579 C C . GLY A 1 74 ? -2.859 1.781 9.850 1.00 92.81 74 GLY A C 1
ATOM 580 O O . GLY A 1 74 ? -3.637 1.368 10.711 1.00 92.81 74 GLY A O 1
ATOM 581 N N . LEU A 1 75 ? -2.154 0.973 9.051 1.00 94.62 75 LEU A N 1
ATOM 582 C CA . LEU A 1 75 ? -2.142 -0.494 9.096 1.00 94.62 75 LEU A CA 1
ATOM 583 C C . LEU A 1 75 ? -0.995 -1.082 9.927 1.00 94.62 75 LEU A C 1
ATOM 585 O O . LEU A 1 75 ? -0.852 -2.307 9.972 1.00 94.62 75 LEU A O 1
ATOM 589 N N . ASP A 1 76 ? -0.166 -0.250 10.563 1.00 93.69 76 ASP A N 1
ATOM 590 C CA . ASP A 1 76 ? 0.912 -0.744 11.413 1.00 93.69 76 ASP A CA 1
ATOM 591 C C . ASP A 1 76 ? 0.351 -1.665 12.507 1.00 93.69 76 ASP A C 1
ATOM 593 O O . ASP A 1 76 ? -0.679 -1.385 13.120 1.00 93.69 76 ASP A O 1
ATOM 597 N N . LYS A 1 77 ? 1.021 -2.791 12.761 1.00 89.81 77 LYS A N 1
ATOM 598 C CA . LYS A 1 77 ? 0.499 -3.830 13.664 1.00 89.81 77 LYS A CA 1
ATOM 599 C C . LYS A 1 77 ? 0.445 -3.398 15.129 1.00 89.81 77 LYS A C 1
ATOM 601 O O . LYS A 1 77 ? -0.289 -4.013 15.896 1.00 89.81 77 LYS A O 1
ATOM 606 N N . LYS A 1 78 ? 1.240 -2.404 15.527 1.00 90.12 78 LYS A N 1
ATOM 607 C CA . LYS A 1 78 ? 1.325 -1.927 16.912 1.00 90.12 78 LYS A CA 1
ATOM 608 C C . LYS A 1 78 ? 0.540 -0.636 17.095 1.00 90.12 78 LYS A C 1
ATOM 610 O O . LYS A 1 78 ? -0.296 -0.559 17.985 1.00 90.12 78 LYS A O 1
ATOM 615 N N . GLU A 1 79 ? 0.768 0.330 16.210 1.00 91.19 79 GLU A N 1
ATOM 616 C CA . GLU A 1 79 ? 0.294 1.711 16.369 1.00 91.19 79 GLU A CA 1
ATOM 617 C C . GLU A 1 79 ? -0.786 2.108 15.344 1.00 91.19 79 GLU A C 1
ATOM 619 O O . GLU A 1 79 ? -1.299 3.230 15.359 1.00 91.19 79 GLU A O 1
ATOM 624 N N . GLY A 1 80 ? -1.141 1.204 14.426 1.00 93.19 80 GLY A N 1
ATOM 625 C CA . GLY A 1 80 ? -2.094 1.471 13.356 1.00 93.19 80 GLY A CA 1
ATOM 626 C C . GLY A 1 80 ? -3.518 1.675 13.870 1.00 93.19 80 GLY A C 1
ATOM 627 O O . GLY A 1 80 ? -4.122 0.793 14.472 1.00 93.19 80 GLY A O 1
ATOM 628 N N . TRP A 1 81 ? -4.100 2.839 13.586 1.00 93.56 81 TRP A N 1
ATOM 629 C CA . TRP A 1 81 ? -5.428 3.218 14.082 1.00 93.56 81 TRP A CA 1
ATOM 630 C C . TRP A 1 81 ? -6.603 2.598 13.301 1.00 93.56 81 TRP A C 1
ATOM 632 O O . TRP A 1 81 ? -7.759 2.807 13.678 1.00 93.56 81 TRP A O 1
ATOM 642 N N . PHE A 1 82 ? -6.330 1.837 12.235 1.00 94.00 82 PHE A N 1
ATOM 643 C CA . PHE A 1 82 ? -7.311 1.015 11.510 1.00 94.00 82 PHE A CA 1
ATOM 644 C C . PHE A 1 82 ? -6.758 -0.364 11.100 1.00 94.00 82 PHE A C 1
ATOM 646 O O . PHE A 1 82 ? -7.232 -0.976 10.141 1.00 94.00 82 PHE A O 1
ATOM 653 N N . ASN A 1 83 ? -5.764 -0.878 11.829 1.00 94.44 83 ASN A N 1
ATOM 654 C CA . ASN A 1 83 ? -5.130 -2.173 11.551 1.00 94.44 83 ASN A CA 1
ATOM 655 C C . ASN A 1 83 ? -6.039 -3.394 11.814 1.00 94.44 83 ASN A C 1
ATOM 657 O O . ASN A 1 83 ? -5.741 -4.503 11.376 1.00 94.44 83 ASN A O 1
ATOM 661 N N . ASP A 1 84 ? -7.173 -3.190 12.480 1.00 94.00 84 ASP A N 1
ATOM 662 C CA . ASP A 1 84 ? -8.134 -4.211 12.895 1.00 94.00 84 ASP A CA 1
ATOM 663 C C . ASP A 1 84 ? -9.171 -4.557 11.814 1.00 94.00 84 ASP A C 1
ATOM 665 O O . ASP A 1 84 ? -10.092 -5.339 12.039 1.00 94.00 84 ASP A O 1
ATOM 669 N N . GLN A 1 85 ? -9.039 -3.974 10.623 1.00 93.81 85 GLN A N 1
ATOM 670 C CA . GLN A 1 85 ? -10.043 -4.070 9.562 1.00 93.81 85 GLN A CA 1
ATOM 671 C C . GLN A 1 85 ? -9.765 -5.182 8.540 1.00 93.81 85 GLN A C 1
ATOM 673 O O . GLN A 1 85 ? -10.448 -5.263 7.519 1.00 93.81 85 GLN A O 1
ATOM 678 N N . GLY A 1 86 ? -8.771 -6.040 8.795 1.00 92.00 86 GLY A N 1
ATOM 679 C CA . GLY A 1 86 ? -8.428 -7.171 7.924 1.00 92.00 86 GLY A CA 1
ATOM 680 C C . GLY A 1 86 ? -7.865 -6.759 6.561 1.00 92.00 86 GLY A C 1
ATOM 681 O O . GLY A 1 86 ? -7.981 -7.507 5.598 1.00 92.00 86 GLY A O 1
ATOM 682 N N . ILE A 1 87 ? -7.305 -5.554 6.462 1.00 94.69 87 ILE A N 1
ATOM 683 C CA . ILE A 1 87 ? -6.709 -5.039 5.228 1.00 94.69 87 ILE A CA 1
ATOM 684 C C . ILE A 1 87 ? -5.289 -5.601 5.097 1.00 94.69 87 ILE A C 1
ATOM 686 O O . ILE A 1 87 ? -4.511 -5.583 6.056 1.00 94.69 87 ILE A O 1
ATOM 690 N N . VAL A 1 88 ? -4.942 -6.068 3.900 1.00 93.88 88 VAL A N 1
ATOM 691 C CA . VAL A 1 88 ? -3.572 -6.448 3.532 1.00 93.88 88 VAL A CA 1
ATOM 692 C C . VAL A 1 88 ? -3.077 -5.467 2.483 1.00 93.88 88 VAL A C 1
ATOM 694 O O . VAL A 1 88 ? -3.758 -5.247 1.484 1.00 93.88 88 VAL A O 1
ATOM 697 N N . LEU A 1 89 ? -1.901 -4.879 2.694 1.00 95.31 89 LEU A N 1
ATOM 698 C CA . LEU A 1 89 ? -1.274 -3.978 1.728 1.00 95.31 89 LEU A CA 1
ATOM 699 C C . LEU A 1 89 ? 0.153 -4.429 1.422 1.00 95.31 89 LEU A C 1
ATOM 701 O O . LEU A 1 89 ? 1.036 -4.380 2.277 1.00 95.31 89 LEU A O 1
ATOM 705 N N . GLU A 1 90 ? 0.397 -4.807 0.178 1.00 95.81 90 GLU A N 1
ATOM 706 C CA . GLU A 1 90 ? 1.733 -5.043 -0.349 1.00 95.81 90 GLU A CA 1
ATOM 707 C C . GLU A 1 90 ? 2.114 -3.908 -1.297 1.00 95.81 90 GLU A C 1
ATOM 709 O O . GLU A 1 90 ? 1.388 -3.614 -2.240 1.00 95.81 90 GLU A O 1
ATOM 714 N N . ASP A 1 91 ? 3.246 -3.260 -1.045 1.00 96.50 91 ASP A N 1
ATOM 715 C CA . ASP A 1 91 ? 3.756 -2.166 -1.869 1.00 96.50 91 ASP A CA 1
ATOM 716 C C . ASP A 1 91 ? 5.182 -2.481 -2.313 1.00 96.50 91 ASP A C 1
ATOM 718 O O . ASP A 1 91 ? 6.114 -2.548 -1.499 1.00 96.50 91 ASP A O 1
ATOM 722 N N . ILE A 1 92 ? 5.324 -2.757 -3.605 1.00 96.31 92 ILE A N 1
ATOM 723 C CA . ILE A 1 92 ? 6.531 -3.313 -4.195 1.00 96.31 92 ILE A CA 1
ATOM 724 C C . ILE A 1 92 ? 7.021 -2.401 -5.313 1.00 96.31 92 ILE A C 1
ATOM 726 O O . ILE A 1 92 ? 6.286 -2.064 -6.244 1.00 96.31 92 ILE A O 1
ATOM 730 N N . VAL A 1 93 ? 8.301 -2.046 -5.235 1.00 96.69 93 VAL A N 1
ATOM 731 C CA . VAL A 1 93 ? 8.965 -1.199 -6.226 1.00 96.69 93 VAL A CA 1
ATOM 732 C C . VAL A 1 93 ? 10.063 -1.997 -6.917 1.00 96.69 93 VAL A C 1
ATOM 734 O O . VAL A 1 93 ? 10.987 -2.472 -6.257 1.00 96.69 93 VAL A O 1
ATOM 737 N N . ASP A 1 94 ? 9.985 -2.120 -8.242 1.00 97.25 94 ASP A N 1
ATOM 738 C CA . ASP A 1 94 ? 11.114 -2.586 -9.053 1.00 97.25 94 ASP A CA 1
ATOM 739 C C . ASP A 1 94 ? 12.019 -1.387 -9.329 1.00 97.25 94 ASP A C 1
ATOM 741 O O . ASP A 1 94 ? 11.670 -0.507 -10.117 1.00 97.25 94 ASP A O 1
ATOM 745 N N . GLU A 1 95 ? 13.182 -1.329 -8.679 1.00 96.44 95 GLU A N 1
ATOM 746 C CA . GLU A 1 95 ? 14.066 -0.154 -8.733 1.00 96.44 95 GLU A CA 1
ATOM 747 C C . GLU A 1 95 ? 14.605 0.138 -10.142 1.00 96.44 95 GLU A C 1
ATOM 749 O O . GLU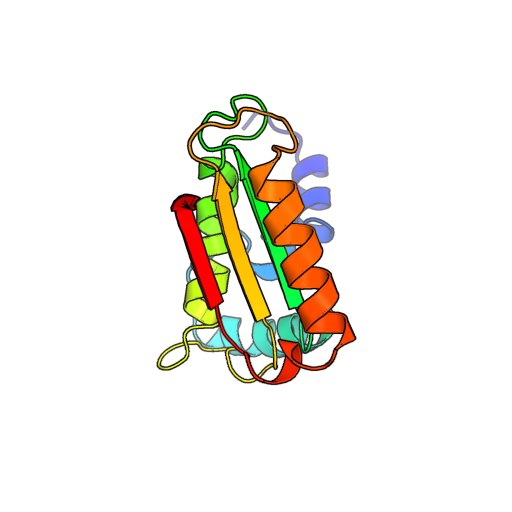 A 1 95 ? 15.109 1.231 -10.414 1.00 96.44 95 GLU A O 1
ATOM 754 N N . THR A 1 96 ? 14.524 -0.836 -11.049 1.00 96.06 96 THR A N 1
ATOM 755 C CA . THR A 1 96 ? 15.089 -0.732 -12.395 1.00 96.06 96 THR A CA 1
ATOM 756 C C . THR A 1 96 ? 14.067 -0.389 -13.468 1.00 96.06 96 THR A C 1
ATOM 758 O O . THR A 1 96 ? 14.477 0.129 -14.509 1.00 96.06 96 THR A O 1
ATOM 761 N N . ALA A 1 97 ? 12.782 -0.630 -13.206 1.00 97.19 97 ALA A N 1
ATOM 762 C CA . ALA A 1 97 ? 11.708 -0.450 -14.175 1.00 97.19 97 ALA A CA 1
ATOM 763 C C . ALA A 1 97 ? 11.292 1.022 -14.341 1.00 97.19 97 ALA A C 1
ATOM 765 O O . ALA A 1 97 ? 11.268 1.784 -13.371 1.00 97.19 97 ALA A O 1
ATOM 766 N N . GLY A 1 98 ? 10.968 1.408 -15.574 1.00 96.25 98 GLY A N 1
ATOM 767 C CA . GLY A 1 98 ? 10.323 2.666 -15.945 1.00 96.25 98 GLY A CA 1
ATOM 768 C C . GLY A 1 98 ? 8.795 2.582 -15.845 1.00 96.25 98 GLY A C 1
ATOM 769 O O . GLY A 1 98 ? 8.262 2.079 -14.859 1.00 96.25 98 GLY A O 1
ATOM 770 N N . HIS A 1 99 ? 8.086 3.078 -16.865 1.00 96.00 99 HIS A N 1
ATOM 771 C CA . HIS A 1 99 ? 6.621 2.994 -16.961 1.00 96.00 99 HIS A CA 1
ATOM 772 C C . HIS A 1 99 ? 6.178 1.703 -17.665 1.00 96.00 99 HIS A C 1
ATOM 774 O O . HIS A 1 99 ? 5.486 1.719 -18.686 1.00 96.00 99 HIS A O 1
ATOM 780 N N . GLU A 1 100 ? 6.632 0.563 -17.159 1.00 95.75 100 GLU A N 1
ATOM 781 C CA . GLU A 1 100 ? 6.302 -0.739 -17.721 1.00 95.75 100 GLU A CA 1
ATOM 782 C C . GLU A 1 100 ? 6.001 -1.772 -16.642 1.00 95.75 100 GLU A C 1
ATOM 784 O O . GLU A 1 100 ? 6.464 -1.692 -15.506 1.00 95.75 100 GLU A O 1
ATOM 789 N N . TYR A 1 101 ? 5.257 -2.806 -17.032 1.00 96.19 101 TYR A N 1
ATOM 790 C CA . TYR A 1 101 ? 5.000 -3.955 -16.178 1.00 96.19 101 TYR A CA 1
ATOM 791 C C . TYR A 1 101 ? 6.133 -4.983 -16.305 1.00 96.19 101 TYR A C 1
ATOM 793 O O . TYR A 1 101 ? 6.140 -5.830 -17.211 1.00 96.19 101 TYR A O 1
ATOM 801 N N . SER A 1 102 ? 7.123 -4.870 -15.415 1.00 97.31 102 SER A N 1
ATOM 802 C CA . SER A 1 102 ? 8.371 -5.637 -15.480 1.00 97.31 102 SER A CA 1
ATOM 803 C C . SER A 1 102 ? 8.175 -7.143 -15.249 1.00 97.31 102 SER A C 1
ATOM 805 O O . SER A 1 102 ? 7.155 -7.607 -14.733 1.00 97.31 102 SER A O 1
ATOM 807 N N . ALA A 1 103 ? 9.181 -7.946 -15.610 1.00 96.94 103 ALA A N 1
ATOM 808 C CA . ALA A 1 103 ? 9.167 -9.383 -15.332 1.00 96.94 103 ALA A CA 1
ATOM 809 C C . ALA A 1 103 ? 9.081 -9.686 -13.826 1.00 96.94 103 ALA A C 1
ATOM 811 O O . ALA A 1 103 ? 8.371 -10.608 -13.430 1.00 96.94 103 ALA A O 1
ATOM 812 N N . LYS A 1 104 ? 9.744 -8.887 -12.982 1.00 94.44 104 LYS A N 1
ATOM 813 C CA . LYS A 1 104 ? 9.700 -9.067 -11.527 1.00 94.44 104 LYS A CA 1
ATOM 814 C C . LYS A 1 104 ? 8.311 -8.752 -10.968 1.00 94.44 104 LYS A C 1
ATOM 816 O O . LYS A 1 104 ? 7.776 -9.519 -10.173 1.00 94.44 104 LYS A O 1
ATOM 821 N N . MET A 1 105 ? 7.680 -7.684 -11.457 1.00 97.50 105 MET A N 1
ATOM 822 C CA . MET A 1 105 ? 6.303 -7.338 -11.097 1.00 97.50 105 MET A CA 1
ATOM 823 C C . MET A 1 105 ? 5.298 -8.434 -11.486 1.00 97.50 105 MET A C 1
ATOM 825 O O . MET A 1 105 ? 4.355 -8.695 -10.742 1.00 97.50 105 MET A O 1
ATOM 829 N N . LYS A 1 106 ? 5.503 -9.109 -12.628 1.00 97.62 106 LYS A N 1
ATOM 830 C CA . LYS A 1 106 ? 4.682 -10.265 -13.036 1.00 97.62 106 LYS A CA 1
ATOM 831 C C . LYS A 1 106 ? 4.770 -11.407 -12.035 1.00 97.62 106 LYS A C 1
ATOM 833 O O . LYS A 1 106 ? 3.740 -11.956 -11.654 1.00 97.62 106 LYS A O 1
ATOM 838 N N . VAL A 1 107 ? 5.982 -11.735 -11.590 1.00 97.06 107 VAL A N 1
ATOM 839 C CA . VAL A 1 107 ? 6.202 -12.780 -10.581 1.00 97.06 107 VAL A CA 1
ATOM 840 C C . VAL A 1 107 ? 5.483 -12.431 -9.277 1.00 97.06 107 VAL A C 1
ATOM 842 O O . VAL A 1 107 ? 4.747 -13.264 -8.751 1.00 97.06 107 VAL A O 1
ATOM 845 N N . GLU A 1 108 ? 5.617 -11.194 -8.794 1.00 97.00 108 GLU A N 1
ATOM 846 C CA . GLU A 1 108 ? 4.951 -10.759 -7.560 1.00 97.00 108 GLU A CA 1
ATOM 847 C C . GLU A 1 108 ? 3.424 -10.741 -7.674 1.00 97.00 108 GLU A C 1
ATOM 849 O O . GLU A 1 108 ? 2.742 -11.166 -6.744 1.00 97.00 108 GLU A O 1
ATOM 854 N N . ALA A 1 109 ? 2.872 -10.326 -8.815 1.00 97.00 109 ALA A N 1
ATOM 855 C CA . ALA A 1 109 ? 1.429 -10.363 -9.032 1.00 97.00 109 ALA A CA 1
ATOM 856 C C . ALA A 1 109 ? 0.880 -11.794 -9.050 1.00 97.00 109 ALA A C 1
ATOM 858 O O . ALA A 1 109 ? -0.115 -12.075 -8.383 1.00 97.00 109 ALA A O 1
ATOM 859 N N . VAL A 1 110 ? 1.535 -12.709 -9.777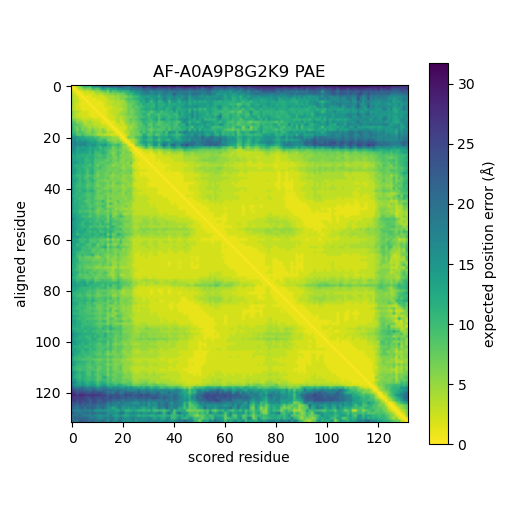 1.00 97.25 110 VAL A N 1
ATOM 860 C CA . VAL A 1 110 ? 1.129 -14.122 -9.827 1.00 97.25 110 VAL A CA 1
ATOM 861 C C . VAL A 1 110 ? 1.200 -14.742 -8.436 1.00 97.25 110 VAL A C 1
ATOM 863 O O . VAL A 1 110 ? 0.249 -15.412 -8.027 1.00 97.25 110 VAL A O 1
ATOM 866 N N . ARG A 1 111 ? 2.278 -14.479 -7.685 1.00 95.44 111 ARG A N 1
ATOM 867 C CA . ARG A 1 111 ? 2.420 -14.923 -6.295 1.00 95.44 111 ARG A CA 1
ATOM 868 C C . ARG A 1 111 ? 1.274 -14.393 -5.439 1.00 95.44 111 ARG A C 1
ATOM 870 O O . ARG A 1 111 ? 0.571 -15.184 -4.821 1.00 95.44 111 ARG A O 1
ATOM 877 N N . PHE A 1 112 ? 1.073 -13.077 -5.425 1.00 94.88 112 PHE A N 1
ATOM 878 C CA . PHE A 1 112 ? 0.045 -12.433 -4.616 1.00 94.88 112 PHE A CA 1
ATOM 879 C C . PHE A 1 112 ? -1.339 -13.013 -4.909 1.00 94.88 112 PHE A C 1
ATOM 881 O O . PHE A 1 112 ? -2.032 -13.429 -3.986 1.00 94.88 112 PHE A O 1
ATOM 888 N N . ILE A 1 113 ? -1.729 -13.114 -6.182 1.00 94.94 113 ILE A N 1
ATOM 889 C CA . ILE A 1 113 ? -3.029 -13.672 -6.574 1.00 94.94 113 ILE A CA 1
ATOM 890 C C . ILE A 1 113 ? -3.152 -15.134 -6.129 1.00 94.94 113 ILE A C 1
ATOM 892 O O . ILE A 1 113 ? -4.172 -15.510 -5.557 1.00 94.94 113 ILE A O 1
ATOM 896 N N . SER A 1 114 ? -2.115 -15.946 -6.342 1.00 94.44 114 SER A N 1
ATOM 897 C CA . SER A 1 114 ? -2.133 -17.369 -5.980 1.00 94.44 114 SER A CA 1
ATOM 898 C C . SER A 1 114 ? -2.269 -17.577 -4.469 1.00 94.44 114 SER A C 1
ATOM 900 O O . SER A 1 114 ? -3.136 -18.335 -4.042 1.00 94.44 114 SER A O 1
ATOM 902 N N . GLU A 1 115 ? -1.486 -16.858 -3.655 1.00 91.94 115 GLU A N 1
ATOM 903 C CA . GLU A 1 115 ? -1.577 -16.904 -2.184 1.00 91.94 115 GLU A CA 1
ATOM 904 C C . GLU A 1 115 ? -2.967 -16.468 -1.688 1.00 91.94 115 GLU A C 1
ATOM 906 O O . GLU A 1 115 ? -3.519 -17.032 -0.742 1.00 91.94 115 GLU A O 1
ATOM 911 N N . ASN A 1 116 ? -3.564 -15.469 -2.340 1.00 90.19 116 ASN A N 1
ATOM 912 C CA . ASN A 1 116 ? -4.906 -14.997 -2.018 1.00 90.19 116 ASN A CA 1
ATOM 913 C C . ASN A 1 116 ? -5.986 -16.040 -2.334 1.00 90.19 116 ASN A C 1
ATOM 915 O O . ASN A 1 116 ? -6.853 -16.292 -1.499 1.00 90.19 116 ASN A O 1
ATOM 919 N N . LEU A 1 117 ? -5.921 -16.666 -3.512 1.00 90.31 117 LEU A N 1
ATOM 920 C CA . LEU A 1 117 ? -6.879 -17.692 -3.937 1.00 90.31 117 LEU A CA 1
ATOM 921 C C . LEU A 1 117 ? -6.750 -18.992 -3.134 1.00 90.31 117 LEU A C 1
ATOM 923 O O . LEU A 1 117 ? -7.750 -19.669 -2.913 1.00 90.31 117 LEU A O 1
ATOM 927 N N . ALA A 1 118 ? -5.546 -19.319 -2.661 1.00 89.56 118 ALA A N 1
ATOM 928 C CA . ALA A 1 118 ? -5.304 -20.459 -1.779 1.00 89.56 118 ALA A CA 1
ATOM 929 C C . ALA A 1 118 ? -5.819 -20.245 -0.339 1.00 89.56 118 ALA A C 1
ATOM 931 O O . ALA A 1 118 ? -5.780 -21.170 0.468 1.00 89.56 118 ALA A O 1
ATOM 932 N N . GLY A 1 119 ? -6.292 -19.040 0.008 1.00 77.94 119 GLY A N 1
ATOM 933 C CA . GLY A 1 119 ? -6.713 -18.695 1.371 1.00 77.94 119 GLY A CA 1
ATOM 934 C C . GLY A 1 119 ? -5.550 -18.404 2.329 1.00 77.94 119 GLY A C 1
ATOM 935 O O . GLY A 1 119 ? -5.763 -18.185 3.519 1.00 77.94 119 GLY A O 1
ATOM 936 N N . GLU A 1 120 ? -4.314 -18.349 1.831 1.00 68.88 120 GLU A N 1
ATOM 937 C CA . GLU A 1 120 ? -3.130 -18.014 2.631 1.00 68.88 120 GLU A CA 1
ATOM 938 C C . GLU A 1 120 ? -3.023 -16.504 2.889 1.00 68.88 120 GLU A C 1
ATOM 940 O O . GLU A 1 120 ? -2.444 -16.072 3.888 1.00 68.88 120 GLU A O 1
ATOM 945 N N . GLY A 1 121 ? -3.631 -15.687 2.021 1.00 58.84 121 GLY A N 1
ATOM 946 C CA . GLY A 1 121 ? -3.667 -14.232 2.169 1.00 58.84 121 GLY A CA 1
ATOM 947 C C . GLY A 1 121 ? -4.355 -13.765 3.457 1.00 58.84 121 GLY A C 1
ATOM 948 O O . GLY A 1 121 ? -3.912 -12.795 4.067 1.00 58.84 121 GLY A O 1
ATOM 949 N N . SER A 1 122 ? -5.408 -14.458 3.917 1.00 52.19 122 SER A N 1
ATOM 950 C CA . SER A 1 122 ? -6.181 -14.041 5.104 1.00 52.19 122 SER A CA 1
ATOM 951 C C . SER A 1 122 ? -5.417 -14.205 6.420 1.00 52.19 122 SER A C 1
ATOM 953 O O . SER A 1 122 ? -5.816 -13.648 7.439 1.00 52.19 122 SER A O 1
ATOM 955 N N . LEU A 1 123 ? -4.295 -14.934 6.409 1.00 51.50 123 LEU A N 1
ATOM 956 C CA . LEU A 1 123 ? -3.419 -15.113 7.570 1.00 51.50 123 LEU A CA 1
ATOM 957 C C . LEU A 1 123 ? -2.414 -13.957 7.745 1.00 51.50 123 LEU A C 1
ATOM 959 O O . LEU A 1 123 ? -1.691 -13.919 8.741 1.00 51.50 123 LEU A O 1
ATOM 963 N N . LYS A 1 124 ? -2.346 -13.014 6.793 1.00 55.47 124 LYS A N 1
ATOM 964 C CA . LYS A 1 124 ? -1.288 -11.993 6.705 1.00 55.47 124 LYS A CA 1
ATOM 965 C C . LYS A 1 124 ? -1.798 -10.546 6.788 1.00 55.47 124 LYS A C 1
ATOM 967 O O . LYS A 1 124 ? -1.203 -9.672 6.164 1.00 55.47 124 LYS A O 1
ATOM 972 N N . ALA A 1 125 ? -2.847 -10.263 7.571 1.00 59.12 125 ALA A N 1
ATOM 973 C CA . ALA A 1 125 ? -3.269 -8.880 7.848 1.00 59.12 125 ALA A CA 1
ATOM 974 C C . ALA A 1 125 ? -2.061 -7.988 8.232 1.00 59.12 125 ALA A C 1
ATOM 976 O O . ALA A 1 125 ? -1.218 -8.380 9.054 1.00 59.12 125 ALA A O 1
ATOM 977 N N . GLY A 1 126 ? -1.954 -6.810 7.606 1.00 64.12 126 GLY A N 1
ATOM 978 C CA . GLY A 1 126 ? -0.815 -5.896 7.750 1.00 64.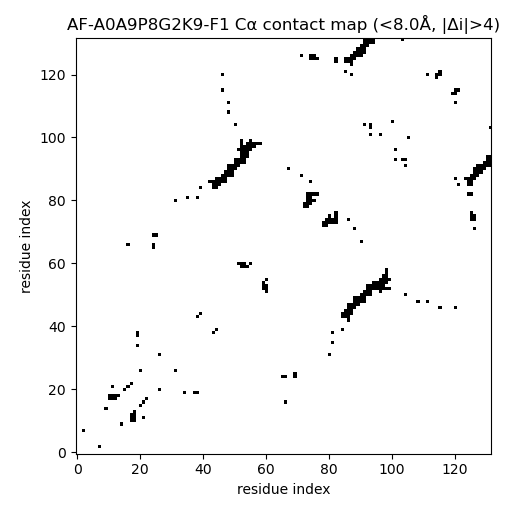12 126 GLY A CA 1
ATOM 979 C C . GLY A 1 126 ? -0.138 -5.534 6.425 1.00 64.12 126 GLY A C 1
ATOM 980 O O . GLY A 1 126 ? -0.744 -5.611 5.356 1.00 64.12 126 GLY A O 1
ATOM 981 N N . THR A 1 127 ? 1.120 -5.089 6.501 1.00 66.94 127 THR A N 1
ATOM 982 C CA . THR A 1 127 ? 1.842 -4.528 5.352 1.00 66.94 127 THR A CA 1
ATOM 983 C C . THR A 1 127 ? 3.103 -5.306 4.981 1.00 66.94 127 THR A C 1
ATOM 985 O O . THR A 1 127 ? 3.839 -5.776 5.851 1.00 66.94 127 THR A O 1
ATOM 988 N N . ARG A 1 128 ? 3.388 -5.413 3.677 1.00 81.38 128 ARG A N 1
ATOM 989 C CA . ARG A 1 128 ? 4.681 -5.866 3.137 1.00 81.38 128 ARG A CA 1
ATOM 990 C C . ARG A 1 128 ? 5.231 -4.787 2.216 1.00 81.38 128 ARG A C 1
ATOM 992 O O . ARG A 1 128 ? 4.570 -4.379 1.271 1.00 81.38 128 ARG A O 1
ATOM 999 N N . THR A 1 129 ? 6.450 -4.329 2.484 1.00 74.12 129 THR A N 1
ATOM 1000 C CA . THR A 1 129 ? 7.195 -3.466 1.559 1.00 74.12 129 THR A CA 1
ATOM 1001 C C . THR A 1 129 ? 8.400 -4.237 1.052 1.00 74.12 129 THR A C 1
ATOM 1003 O O . THR A 1 129 ? 9.113 -4.854 1.843 1.00 74.12 129 THR A O 1
ATOM 1006 N N . SER A 1 130 ? 8.625 -4.223 -0.257 1.00 71.44 130 SER A N 1
ATOM 1007 C CA . SER A 1 130 ? 9.796 -4.856 -0.854 1.00 71.44 130 SER A CA 1
ATOM 1008 C C . SER A 1 130 ? 10.333 -4.002 -1.992 1.00 71.44 130 SER A C 1
ATOM 1010 O O . SER A 1 130 ? 9.570 -3.409 -2.753 1.00 71.44 130 SER A O 1
ATOM 1012 N N . LYS A 1 131 ? 11.657 -3.934 -2.087 1.00 65.19 131 LYS A N 1
ATOM 1013 C CA . LYS A 1 131 ? 12.344 -3.423 -3.265 1.00 65.19 131 LYS A CA 1
ATOM 1014 C C . LYS A 1 131 ? 12.939 -4.619 -3.981 1.00 65.19 131 LYS A C 1
ATOM 1016 O O . LYS A 1 131 ? 13.632 -5.403 -3.329 1.00 65.19 131 LYS A O 1
ATOM 1021 N N . ILE A 1 132 ? 12.617 -4.782 -5.259 1.00 67.31 132 ILE A N 1
ATOM 1022 C CA . ILE A 1 132 ? 12.962 -5.992 -6.014 1.00 67.31 132 ILE A CA 1
ATOM 1023 C C . ILE A 1 132 ? 13.851 -5.715 -7.211 1.00 67.31 132 ILE A C 1
ATOM 1025 O O . ILE A 1 132 ? 13.706 -4.683 -7.901 1.00 67.31 132 ILE A O 1
#

Mean predicted aligned error: 7.03 Å

Sequence (132 aa):
TDYPKSLCDATDKWDPMSFLVGDKLQPTDEQKKTLRPLIKEKLGGKHILCLSGGKDKLVPYTCSAPFLNWLKTGLDKKEGWFNDQGIVLEDIVDETAGHEYSAKMKVEAVRFISENLAGEGSLKAGTRTSKI

Radius of gyration: 16.22 Å; Cα contacts (8 Å, |Δi|>4): 171; chains: 1; bounding box: 32×50×35 Å

Secondary structure (DSSP, 8-state):
--S-HHHHHHHHHH-HHHHHTTT-SS--HHHHHHHHHHHHHHHTT-EEEEEEETT-SSS-HHHHHHHHHHHHHHT-TTT-TTGGG--EEEEEEETT--SS--HHHHHHHHHHHHHHHTT-GGG--EEEEEE-

Organism: Aureobasidium melanogenum (NCBI:txid46634)

pLDDT: mean 86.56, std 12.15, range [51.5, 97.62]

Foldseek 3Di:
DPDDVVVVVVCCVPPCCNVLANVHLPDDPVSLVVNLVVCLVPAFQDEEEAEEELAAPPDHVVVCVSVVVSVQQLLPPPRRSNVVRQYEYEYEYANHDYPDCDPVNVVVVVVSVVCVVVVVSSVHRHYHYYHD

Nearest PDB structures (foldseek):
  1fc0-assembly1_B  TM=3.212E-01  e=1.016E+00  Homo sapiens
  3l6e-assembly1_A  TM=3.748E-01  e=2.249E+00  Aeromonas hydrophila subsp. hydrophila ATCC 7966
  7px9-assembly1_A  TM=2.124E-01  e=1.324E+00  Mycobacterium tuberculosis
  1kti-assembly1_A  TM=2.620E-01  e=3.346E+00  Oryctolagus cuniculus
  3e3n-assembly3_E  TM=2.211E-01  e=4.082E+00  Oryctolagus cuniculus

Solvent-accessible surface area (backbone atoms only — not comparable to full-atom values): 7505 Å² total; per-residue (Å²): 127,99,66,63,63,71,56,51,57,50,38,46,71,67,35,64,57,43,55,73,39,49,96,37,83,71,64,51,76,72,51,45,66,63,42,48,62,51,48,41,75,77,43,39,62,39,76,45,82,45,78,42,22,60,53,15,79,87,67,40,51,76,75,52,43,65,61,52,50,36,52,48,50,32,27,28,91,86,79,21,85,57,43,87,38,48,37,23,42,37,46,36,33,31,63,81,30,36,87,58,90,43,75,66,54,50,54,52,50,54,49,51,52,49,38,46,75,71,58,57,46,79,79,51,62,26,73,47,77,48,80,94

InterPro domains:
  IPR029058 Alpha/Beta hydrolase fold [G3DSA:3.40.50.1820] (5-118)